Protein AF-A0AAP2DZ33-F1 (afdb_monomer_lite)

pLDDT: mean 81.79, std 7.39, range [41.91, 90.75]

Radius of gyration: 12.71 Å; chains: 1; bounding box: 34×30×32 Å

Secondary structure (DSSP, 8-state):
----EEEEEE-SSSTTEEEEEEES---HHHHHHHHHHHHHTT--EEEEEE-HHHHTSHHHHHHHHHHHHTT-EEEEEESSSPP-THHHHHHHTT-

Foldseek 3Di:
DDDWDWDKDADPVDQLEIEIEIDDDDDLVVLVVVVVVCVVRVRQEYEYEEAQVRCLPPSVLVSLQVCVVVVGHYHYHHPDDHDDDPSVVSNVVSD

Organism: NCBI:txid2782350

Structure (mmCIF, N/CA/C/O backbone):
data_AF-A0AAP2DZ33-F1
#
_entry.id   AF-A0AAP2DZ33-F1
#
loop_
_atom_site.group_PDB
_atom_site.id
_atom_site.type_symbol
_atom_site.label_atom_id
_atom_site.label_alt_id
_atom_site.label_comp_id
_atom_site.label_asym_id
_atom_site.label_entity_id
_atom_site.label_seq_id
_atom_site.pdbx_PDB_ins_code
_atom_site.Cartn_x
_atom_site.Cartn_y
_atom_site.Cartn_z
_atom_site.occupancy
_atom_site.B_iso_or_equiv
_atom_site.auth_seq_id
_atom_site.auth_comp_id
_atom_site.auth_asym_id
_atom_site.auth_atom_id
_atom_site.pdbx_PDB_model_num
ATOM 1 N N . MET A 1 1 ? 22.529 8.588 -8.299 1.00 41.91 1 MET A N 1
ATOM 2 C CA . MET A 1 1 ? 21.876 8.501 -6.976 1.00 41.91 1 MET A CA 1
ATOM 3 C C . MET A 1 1 ? 20.382 8.613 -7.220 1.00 41.91 1 MET A C 1
ATOM 5 O O . MET A 1 1 ? 19.945 9.661 -7.667 1.00 41.91 1 MET A O 1
ATOM 9 N N . THR A 1 2 ? 19.619 7.531 -7.084 1.00 51.88 2 THR A N 1
ATOM 10 C CA . THR A 1 2 ? 18.155 7.581 -7.225 1.00 51.88 2 THR A CA 1
ATOM 11 C C . THR A 1 2 ? 17.564 8.044 -5.903 1.00 51.88 2 THR A C 1
ATOM 13 O O . THR A 1 2 ? 17.532 7.278 -4.943 1.00 51.88 2 THR A O 1
ATOM 16 N N . THR A 1 3 ? 17.171 9.313 -5.840 1.00 56.06 3 THR A N 1
ATOM 17 C CA . THR A 1 3 ? 16.421 9.876 -4.716 1.00 56.06 3 THR A CA 1
ATOM 18 C C . THR A 1 3 ? 15.045 9.222 -4.697 1.00 56.06 3 THR A C 1
ATOM 20 O O . THR A 1 3 ? 14.290 9.365 -5.655 1.00 56.06 3 THR A O 1
ATOM 23 N N . THR A 1 4 ? 14.739 8.471 -3.642 1.00 69.06 4 THR A N 1
ATOM 24 C CA . THR A 1 4 ? 13.384 7.964 -3.421 1.00 69.06 4 THR A CA 1
ATOM 25 C C . THR A 1 4 ? 12.611 8.990 -2.613 1.00 69.06 4 THR A C 1
ATOM 27 O O . THR A 1 4 ? 13.054 9.380 -1.533 1.00 69.06 4 THR A O 1
ATOM 30 N N . THR A 1 5 ? 11.450 9.393 -3.119 1.00 76.75 5 THR A N 1
ATOM 31 C CA . THR A 1 5 ? 10.565 10.343 -2.447 1.00 76.75 5 THR A CA 1
ATOM 32 C C . THR A 1 5 ? 9.323 9.609 -1.967 1.00 76.75 5 THR A C 1
ATOM 34 O O . THR A 1 5 ? 8.586 9.025 -2.760 1.00 76.75 5 THR A O 1
ATOM 37 N N . ILE A 1 6 ? 9.084 9.646 -0.658 1.00 82.00 6 ILE A N 1
ATOM 38 C CA . ILE A 1 6 ? 7.837 9.187 -0.047 1.00 82.00 6 ILE A CA 1
ATOM 39 C C . ILE A 1 6 ? 7.153 10.413 0.538 1.00 82.00 6 ILE A C 1
ATOM 41 O O . ILE A 1 6 ? 7.744 11.150 1.322 1.00 82.00 6 ILE A O 1
ATOM 45 N N . SER A 1 7 ? 5.914 10.655 0.136 1.00 83.75 7 SER A N 1
ATOM 46 C CA . SER A 1 7 ? 5.100 11.756 0.641 1.00 83.75 7 SER A CA 1
ATOM 47 C C . SER A 1 7 ? 3.815 11.200 1.217 1.00 83.75 7 SER A C 1
ATOM 49 O O . SER A 1 7 ? 3.075 10.508 0.525 1.00 83.75 7 SER A O 1
ATOM 51 N N . LEU A 1 8 ? 3.545 11.512 2.479 1.00 86.31 8 LEU A N 1
ATOM 52 C CA . LEU A 1 8 ? 2.305 11.158 3.148 1.00 86.31 8 LEU A CA 1
ATOM 53 C C . LEU A 1 8 ? 1.557 12.445 3.491 1.00 86.31 8 LEU A C 1
ATOM 55 O O . LEU A 1 8 ? 2.109 13.324 4.150 1.00 86.31 8 LEU A O 1
ATOM 59 N N . LYS A 1 9 ? 0.317 12.566 3.022 1.00 88.25 9 LYS A N 1
ATOM 60 C CA . LYS A 1 9 ? -0.521 13.743 3.255 1.00 88.25 9 LYS A CA 1
ATOM 61 C C . LYS A 1 9 ? -1.936 13.306 3.602 1.00 88.25 9 LYS A C 1
ATOM 63 O O . LYS A 1 9 ? -2.486 12.458 2.909 1.00 88.25 9 LYS A O 1
ATOM 68 N N . GLU A 1 10 ? -2.517 13.876 4.648 1.00 88.69 10 GLU A N 1
ATOM 69 C CA . GLU A 1 10 ? -3.938 13.684 4.933 1.00 88.69 10 GLU A CA 1
ATOM 70 C C . GLU A 1 10 ? -4.786 14.393 3.873 1.00 88.69 10 GLU A C 1
ATOM 72 O O . GLU A 1 10 ? -4.445 15.491 3.411 1.00 88.69 10 GLU A O 1
ATOM 77 N N . ASP A 1 11 ? -5.872 13.751 3.461 1.00 86.06 11 ASP A N 1
ATOM 78 C CA . ASP A 1 11 ? -6.859 14.380 2.606 1.00 86.06 11 ASP A CA 1
ATOM 79 C C . ASP A 1 11 ? -7.548 15.515 3.374 1.00 86.06 11 ASP A C 1
ATOM 81 O O . ASP A 1 11 ? -8.063 15.339 4.476 1.00 86.06 11 ASP A O 1
ATOM 85 N N . ALA A 1 12 ? -7.536 16.715 2.794 1.00 83.75 12 ALA A N 1
ATOM 86 C CA . ALA A 1 12 ? -8.068 17.901 3.457 1.00 83.75 12 ALA A CA 1
ATOM 87 C C . ALA A 1 12 ? -9.607 17.920 3.510 1.00 83.75 12 ALA A C 1
ATOM 89 O O . ALA A 1 12 ? -10.177 18.713 4.257 1.00 83.75 12 ALA A O 1
ATOM 90 N N . GLN A 1 13 ? -10.277 17.103 2.692 1.00 83.38 13 GLN A N 1
ATOM 91 C CA . GLN A 1 13 ? -11.733 17.043 2.584 1.00 83.38 13 GLN A CA 1
ATOM 92 C C . GLN A 1 13 ? -12.313 15.890 3.412 1.00 83.38 13 GLN A C 1
ATOM 94 O O . GLN A 1 13 ? -13.438 16.003 3.898 1.00 83.38 13 GLN A O 1
ATOM 99 N N . VAL A 1 14 ? -11.553 14.804 3.592 1.00 82.19 14 VAL A N 1
ATOM 100 C CA . VAL A 1 14 ? -11.986 13.597 4.305 1.00 82.19 14 VAL A CA 1
ATOM 101 C C . VAL A 1 14 ? -11.037 13.289 5.475 1.00 82.19 14 VAL A C 1
ATOM 103 O O . VAL A 1 14 ? -10.002 12.647 5.283 1.00 82.19 14 VAL A O 1
ATOM 106 N N . PRO A 1 15 ? -11.381 13.694 6.713 1.00 81.69 15 PRO A N 1
ATOM 107 C CA . PRO A 1 15 ? -10.550 13.406 7.880 1.00 81.69 15 PRO A CA 1
ATOM 108 C C . PRO A 1 15 ? -10.382 11.894 8.084 1.00 81.69 15 PRO A C 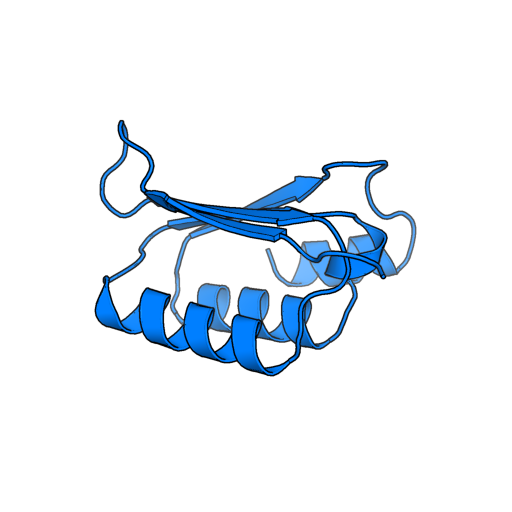1
ATOM 110 O O . PRO A 1 15 ? -11.349 11.129 8.029 1.00 81.69 15 PRO A O 1
ATOM 113 N N . GLY A 1 16 ? -9.144 11.451 8.317 1.00 83.81 16 GLY A N 1
ATOM 114 C CA . GLY A 1 16 ? -8.803 10.030 8.423 1.00 83.81 16 GLY A CA 1
ATOM 115 C C . GLY A 1 16 ? -8.544 9.317 7.089 1.00 83.81 16 GLY A C 1
ATOM 116 O O . GLY A 1 16 ? -8.168 8.137 7.116 1.00 83.81 16 GLY A O 1
ATOM 117 N N . GLN A 1 17 ? -8.683 9.998 5.944 1.00 88.56 17 GLN A N 1
ATOM 118 C CA . GLN A 1 17 ? -8.180 9.527 4.652 1.00 88.56 17 GLN A CA 1
ATOM 119 C C . GLN A 1 17 ? -6.778 10.080 4.396 1.00 88.56 17 GLN A C 1
ATOM 121 O O . GLN A 1 17 ? -6.525 11.268 4.534 1.00 88.56 17 GLN A O 1
ATOM 126 N N . TRP A 1 18 ? -5.849 9.209 4.013 1.00 90.75 18 TRP A N 1
ATOM 127 C CA . TRP A 1 18 ? -4.445 9.558 3.825 1.00 90.75 18 TRP A CA 1
ATOM 128 C C . TRP A 1 18 ? -3.961 9.163 2.440 1.00 90.75 18 TRP A C 1
ATOM 130 O O . TRP A 1 18 ? -4.283 8.088 1.941 1.00 90.75 18 TRP A O 1
ATOM 140 N N . HIS A 1 19 ? -3.170 10.027 1.815 1.00 89.88 19 HIS A N 1
ATOM 141 C CA . HIS A 1 19 ? -2.580 9.828 0.500 1.00 89.88 19 HIS A CA 1
ATOM 142 C C . HIS A 1 19 ? -1.082 9.579 0.654 1.00 89.88 19 HIS A C 1
ATOM 144 O O . HIS A 1 19 ? -0.327 10.464 1.058 1.00 89.88 19 HIS A O 1
ATOM 150 N N . LEU A 1 20 ? -0.654 8.363 0.327 1.00 88.62 20 LEU A N 1
ATOM 151 C CA . LEU A 1 20 ? 0.741 7.949 0.298 1.00 88.62 20 LEU A CA 1
ATOM 152 C C . LEU A 1 20 ? 1.230 7.963 -1.147 1.00 88.62 20 LEU A C 1
ATOM 154 O O . LEU A 1 20 ? 0.779 7.157 -1.948 1.00 88.62 20 LEU A O 1
ATOM 158 N N . ARG A 1 21 ? 2.167 8.840 -1.489 1.00 88.50 21 ARG A N 1
ATOM 159 C CA . ARG A 1 21 ? 2.838 8.857 -2.789 1.00 88.50 21 ARG A CA 1
ATOM 160 C C . ARG A 1 21 ? 4.254 8.322 -2.656 1.00 88.50 21 ARG A C 1
ATOM 162 O O . ARG A 1 21 ? 4.993 8.759 -1.780 1.00 88.50 21 ARG A O 1
ATOM 169 N N . VAL A 1 22 ? 4.617 7.395 -3.534 1.00 86.38 22 VAL A N 1
ATOM 170 C CA . VAL A 1 22 ? 5.943 6.785 -3.590 1.00 86.38 22 VAL A CA 1
ATOM 171 C C . VAL A 1 22 ? 6.504 6.957 -4.990 1.00 86.38 22 VAL A C 1
ATOM 173 O O . VAL A 1 22 ? 5.934 6.468 -5.961 1.00 86.38 22 VAL A O 1
ATOM 176 N N . GLU A 1 23 ? 7.647 7.622 -5.077 1.00 82.50 23 GLU A N 1
ATOM 177 C CA . GLU A 1 23 ? 8.402 7.810 -6.310 1.00 82.50 23 GLU A CA 1
ATOM 178 C C . GLU A 1 23 ? 9.790 7.185 -6.138 1.00 82.50 23 GLU A C 1
ATOM 180 O O . GLU A 1 23 ? 10.580 7.611 -5.295 1.00 82.50 23 GLU A O 1
ATOM 185 N N . GLY A 1 24 ? 10.085 6.147 -6.925 1.00 78.06 24 GLY A N 1
ATOM 186 C CA . GLY A 1 24 ? 11.319 5.364 -6.798 1.00 78.06 24 GLY A CA 1
ATOM 187 C C . GLY A 1 24 ? 11.229 4.243 -5.756 1.00 78.06 24 GLY A C 1
ATOM 188 O O . GLY A 1 24 ? 10.186 4.012 -5.156 1.00 78.06 24 GLY A O 1
ATOM 189 N N . LYS A 1 25 ? 12.323 3.497 -5.565 1.00 74.56 25 LYS A N 1
ATOM 190 C CA . LYS A 1 25 ? 12.344 2.300 -4.710 1.00 74.56 25 LYS A CA 1
ATOM 191 C C . LYS A 1 25 ? 12.532 2.684 -3.235 1.00 74.56 25 LYS A C 1
ATOM 193 O O . LYS A 1 25 ? 13.629 3.128 -2.881 1.00 74.56 25 LYS A O 1
ATOM 198 N N . PRO A 1 26 ? 11.516 2.549 -2.364 1.00 73.00 26 PRO A N 1
ATOM 199 C CA . PRO A 1 26 ? 11.636 2.978 -0.976 1.00 73.00 26 PRO A CA 1
ATOM 200 C C . PRO A 1 26 ? 12.619 2.103 -0.203 1.00 73.00 26 PRO A C 1
ATOM 202 O O . PRO A 1 26 ? 12.729 0.895 -0.436 1.00 73.00 26 PRO A O 1
ATOM 205 N N . ALA A 1 27 ? 13.333 2.724 0.737 1.00 73.12 27 ALA A N 1
ATOM 206 C CA . ALA A 1 27 ? 14.151 1.984 1.684 1.00 73.12 27 ALA A CA 1
ATOM 207 C C . ALA A 1 27 ? 13.249 1.114 2.585 1.00 73.12 27 ALA A C 1
ATOM 209 O O . ALA A 1 27 ? 12.119 1.512 2.888 1.00 73.12 27 ALA A O 1
ATOM 210 N N . PRO A 1 28 ? 13.719 -0.064 3.034 1.00 69.50 28 PRO A N 1
ATOM 211 C CA . PRO A 1 28 ? 12.927 -0.967 3.869 1.00 69.50 28 PRO A CA 1
ATOM 212 C C . PRO A 1 28 ? 12.392 -0.301 5.144 1.00 69.50 28 PRO A C 1
ATOM 214 O O . PRO A 1 28 ? 11.250 -0.547 5.530 1.00 69.50 28 PRO A O 1
ATOM 217 N N . ASP A 1 29 ? 13.196 0.567 5.756 1.00 78.19 29 ASP A N 1
ATOM 218 C CA . ASP A 1 29 ? 12.881 1.241 7.017 1.00 78.19 29 ASP A CA 1
ATOM 219 C C . ASP A 1 29 ? 11.732 2.251 6.891 1.00 78.19 29 ASP A C 1
ATOM 221 O O . ASP A 1 29 ? 10.982 2.470 7.841 1.00 78.19 29 ASP A O 1
ATOM 225 N N . GLU A 1 30 ? 11.538 2.836 5.708 1.00 80.06 30 GLU A N 1
ATOM 226 C CA . GLU A 1 30 ? 10.508 3.853 5.484 1.00 80.06 30 GLU A CA 1
ATOM 227 C C . GLU A 1 30 ? 9.093 3.256 5.494 1.00 80.06 30 GLU A C 1
ATOM 229 O O . GLU A 1 30 ? 8.163 3.850 6.037 1.00 80.06 30 GLU A O 1
ATOM 234 N N . LEU A 1 31 ? 8.923 2.039 4.965 1.00 76.62 31 LEU A N 1
ATOM 235 C CA . LEU A 1 31 ? 7.632 1.339 4.990 1.00 76.62 31 LEU A CA 1
ATOM 236 C C . LEU A 1 31 ? 7.226 0.935 6.415 1.00 76.62 31 LEU A C 1
ATOM 238 O O . LEU A 1 31 ? 6.045 0.990 6.759 1.00 76.62 31 LEU A O 1
ATOM 242 N N . GLY A 1 32 ? 8.197 0.586 7.264 1.00 78.56 32 GLY A N 1
ATOM 243 C CA . GLY A 1 32 ? 7.952 0.321 8.684 1.00 78.56 32 GLY A CA 1
ATOM 244 C C . GLY A 1 32 ? 7.457 1.562 9.429 1.00 78.56 32 GLY A C 1
ATOM 245 O O . GLY A 1 32 ? 6.491 1.482 10.191 1.00 78.5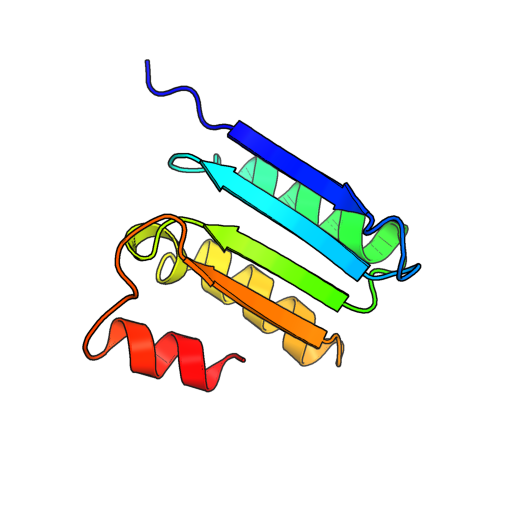6 32 GLY A O 1
ATOM 246 N N . LYS A 1 33 ? 8.052 2.729 9.153 1.00 83.31 33 LYS A N 1
ATOM 247 C CA . LYS A 1 33 ? 7.600 4.011 9.720 1.00 83.31 33 LYS A CA 1
ATOM 248 C C . LYS A 1 33 ? 6.177 4.361 9.289 1.00 83.31 33 LYS A C 1
ATOM 250 O O . LYS A 1 33 ? 5.404 4.839 10.111 1.00 83.31 33 LYS A O 1
ATOM 255 N N . LEU A 1 34 ? 5.802 4.080 8.038 1.00 81.38 34 LEU A N 1
ATOM 256 C CA . LEU A 1 34 ? 4.439 4.309 7.543 1.00 81.38 34 LEU A CA 1
ATOM 257 C C . LEU A 1 34 ? 3.395 3.458 8.275 1.00 81.38 34 LEU A C 1
ATOM 259 O O . LEU A 1 34 ? 2.313 3.955 8.581 1.00 81.38 34 LEU A O 1
ATOM 263 N N . LEU A 1 35 ? 3.715 2.200 8.592 1.00 79.81 35 LEU A N 1
ATOM 264 C CA . LEU A 1 35 ? 2.841 1.343 9.400 1.00 79.81 35 LEU A CA 1
ATOM 265 C C . LEU A 1 35 ? 2.647 1.906 10.811 1.00 79.81 35 LEU A C 1
ATOM 267 O O . LEU A 1 35 ? 1.512 2.007 11.274 1.00 79.81 35 LEU A O 1
ATOM 271 N N . GLN A 1 36 ? 3.736 2.312 11.469 1.00 84.38 36 GLN A N 1
ATOM 272 C CA . GLN A 1 36 ? 3.675 2.920 12.804 1.00 84.38 36 GLN A CA 1
ATOM 273 C C . GLN A 1 36 ? 2.880 4.228 12.792 1.00 84.38 36 GLN A C 1
ATOM 275 O O . GLN A 1 36 ? 2.017 4.436 13.643 1.00 84.38 36 GLN A O 1
ATOM 280 N N . PHE A 1 37 ? 3.112 5.076 11.789 1.00 85.19 37 PHE A N 1
ATOM 281 C CA . PHE A 1 37 ? 2.358 6.308 11.591 1.00 85.19 37 PHE A CA 1
ATOM 282 C C . PHE A 1 37 ? 0.863 6.023 11.427 1.00 85.19 37 PHE A C 1
ATOM 284 O O . PHE A 1 37 ? 0.027 6.642 12.081 1.00 85.19 37 PHE A O 1
ATOM 291 N N . ALA A 1 38 ? 0.510 5.050 10.586 1.00 81.38 38 ALA A N 1
ATOM 292 C CA . ALA A 1 38 ? -0.882 4.726 10.319 1.00 81.38 38 ALA A CA 1
ATOM 293 C C . ALA A 1 38 ? -1.634 4.169 11.535 1.00 81.38 38 ALA A C 1
ATOM 295 O O . ALA A 1 38 ? -2.864 4.271 11.604 1.00 81.38 38 ALA A O 1
ATOM 296 N N . GLU A 1 39 ? -0.908 3.552 12.467 1.00 82.00 39 GLU A N 1
ATOM 297 C CA . GLU A 1 39 ? -1.435 3.097 13.749 1.00 82.00 39 GLU A CA 1
ATOM 298 C C . GLU A 1 39 ? -1.602 4.269 14.727 1.00 82.00 39 GLU A C 1
ATOM 300 O O . GLU A 1 39 ? -2.681 4.426 15.294 1.00 82.00 39 GLU A O 1
ATOM 305 N N . ALA A 1 40 ? -0.595 5.140 14.842 1.00 85.12 40 ALA A N 1
ATOM 306 C CA . ALA A 1 40 ? -0.616 6.296 15.740 1.00 85.12 40 ALA A CA 1
ATOM 307 C C . ALA A 1 40 ? -1.664 7.358 15.356 1.00 85.12 40 ALA A C 1
ATOM 309 O O . ALA A 1 40 ? -2.276 7.964 16.231 1.00 85.12 40 ALA A O 1
ATOM 310 N N . HIS A 1 41 ? -1.894 7.567 14.056 1.00 82.06 41 HIS A N 1
ATOM 311 C CA . HIS A 1 41 ? -2.802 8.598 13.536 1.00 82.06 41 HIS A CA 1
ATOM 312 C C . HIS A 1 41 ? -4.218 8.089 13.233 1.00 82.06 41 HIS A C 1
ATOM 314 O O . HIS A 1 41 ? -5.036 8.832 12.698 1.00 82.06 41 HIS A O 1
ATOM 320 N N . GLY A 1 42 ? -4.529 6.825 13.546 1.00 80.94 42 GLY A N 1
ATOM 321 C CA . GLY A 1 42 ? -5.881 6.291 13.363 1.00 80.94 42 GLY A CA 1
ATOM 322 C C . GLY A 1 42 ? -6.361 6.300 11.907 1.00 80.94 42 GLY A C 1
ATOM 323 O O . GLY A 1 42 ? -7.544 6.512 11.658 1.00 80.94 42 GLY A O 1
ATOM 324 N N . VAL A 1 43 ? -5.460 6.072 10.941 1.00 84.56 43 VAL A N 1
ATOM 325 C CA . VAL A 1 43 ? -5.784 6.109 9.501 1.00 84.56 43 VAL A CA 1
ATOM 326 C C . VAL A 1 43 ? -6.944 5.158 9.210 1.00 84.56 43 VAL A C 1
ATOM 328 O O . VAL A 1 43 ? -6.808 3.960 9.457 1.00 84.56 43 VAL A O 1
ATOM 331 N N . GLN A 1 44 ? -8.056 5.670 8.684 1.00 85.38 44 GLN A N 1
ATOM 332 C CA . GLN A 1 44 ? -9.242 4.876 8.339 1.00 85.38 44 GLN A CA 1
ATOM 333 C C . GLN A 1 44 ? -9.221 4.447 6.870 1.00 85.38 44 GLN A C 1
ATOM 335 O O . GLN A 1 44 ? -9.653 3.343 6.536 1.00 85.38 44 GLN A O 1
ATOM 340 N N . SER A 1 45 ? -8.669 5.301 6.005 1.00 87.50 45 SER A N 1
ATOM 341 C CA . SER A 1 45 ? -8.511 5.041 4.578 1.00 87.50 45 SER A CA 1
ATOM 342 C C . SER A 1 45 ? -7.120 5.445 4.100 1.00 87.50 45 SER A C 1
ATOM 344 O O . SER A 1 45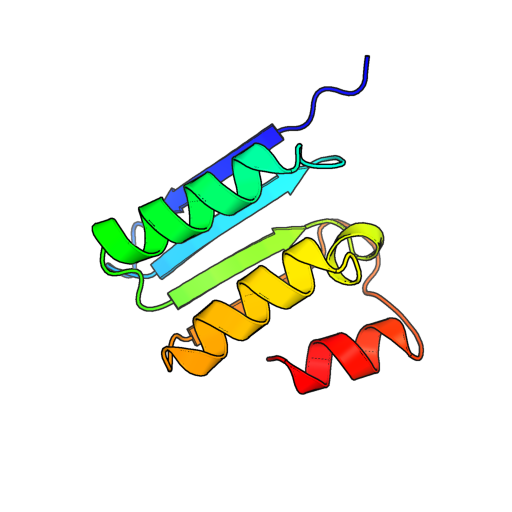 ? -6.645 6.524 4.442 1.00 87.50 45 SER A O 1
ATOM 346 N N . LEU A 1 46 ? -6.480 4.620 3.272 1.00 88.75 46 LEU A N 1
ATOM 347 C CA . LEU A 1 46 ? -5.189 4.930 2.655 1.00 88.75 46 LEU A CA 1
ATOM 348 C C . LEU A 1 46 ? -5.265 4.788 1.128 1.00 88.75 46 LEU A C 1
ATOM 350 O O . LEU A 1 46 ? -5.472 3.691 0.611 1.00 88.75 46 LEU A O 1
ATOM 354 N N . ALA A 1 47 ? -5.050 5.888 0.409 1.00 89.50 47 ALA A N 1
ATOM 355 C CA . ALA A 1 47 ? -4.845 5.898 -1.034 1.00 89.50 47 ALA A CA 1
ATOM 356 C C . ALA A 1 47 ? -3.343 5.905 -1.338 1.00 89.50 47 ALA A C 1
ATOM 358 O O . ALA A 1 47 ? -2.628 6.832 -0.958 1.00 89.50 47 ALA A O 1
ATOM 359 N N . VAL A 1 48 ? -2.848 4.871 -2.011 1.00 88.94 48 VAL A N 1
ATOM 360 C CA . VAL A 1 48 ? -1.428 4.709 -2.320 1.00 88.94 48 VAL A CA 1
ATOM 361 C C . VAL A 1 48 ? -1.186 4.949 -3.804 1.00 88.94 48 VAL A C 1
ATOM 363 O O . VAL A 1 48 ? -1.704 4.226 -4.649 1.00 88.94 48 VAL A O 1
ATOM 366 N N . TYR A 1 49 ? -0.373 5.953 -4.108 1.00 89.19 49 TYR A N 1
ATOM 367 C CA . TYR A 1 49 ? 0.097 6.325 -5.433 1.00 89.19 49 TYR A CA 1
ATOM 368 C C . TYR A 1 49 ? 1.515 5.803 -5.605 1.00 89.19 49 TYR A C 1
ATOM 370 O O . TYR A 1 49 ? 2.444 6.341 -5.001 1.00 89.19 49 TYR A O 1
ATOM 378 N N . LEU A 1 50 ? 1.691 4.759 -6.405 1.00 87.75 50 LEU A N 1
ATOM 379 C CA . LEU A 1 50 ? 3.015 4.209 -6.658 1.00 87.75 50 LEU A CA 1
ATOM 380 C C . LEU A 1 50 ? 3.146 3.629 -8.069 1.00 87.75 50 LEU A C 1
ATOM 382 O O . LEU A 1 50 ? 2.137 3.315 -8.710 1.00 87.75 50 LEU A O 1
ATOM 386 N N . PRO A 1 51 ? 4.388 3.428 -8.535 1.00 86.25 51 PRO A N 1
ATOM 387 C CA . PRO A 1 51 ? 4.630 2.694 -9.751 1.00 86.25 51 PRO A CA 1
ATOM 388 C C . PRO A 1 51 ? 4.133 1.248 -9.676 1.00 86.25 51 PRO A C 1
ATOM 390 O O . PRO A 1 51 ? 4.328 0.568 -8.665 1.00 86.25 51 PRO A O 1
ATOM 393 N N . ALA A 1 52 ? 3.563 0.732 -10.762 1.00 83.62 52 ALA A N 1
ATOM 394 C CA . ALA A 1 52 ? 3.049 -0.635 -10.829 1.00 83.62 52 ALA A CA 1
ATOM 395 C C . ALA A 1 52 ? 4.120 -1.687 -10.526 1.00 83.62 52 ALA A C 1
ATOM 397 O O . ALA A 1 52 ? 3.850 -2.672 -9.837 1.00 83.62 52 ALA A O 1
ATOM 398 N N . ALA A 1 53 ? 5.351 -1.437 -10.977 1.00 80.62 53 ALA A N 1
ATOM 399 C CA . ALA A 1 53 ? 6.502 -2.292 -10.707 1.00 80.62 53 ALA A CA 1
ATOM 400 C C . ALA A 1 53 ? 6.811 -2.441 -9.204 1.00 80.62 53 ALA A C 1
ATOM 402 O O . ALA A 1 53 ? 7.340 -3.472 -8.790 1.00 80.62 53 ALA A O 1
ATOM 403 N N . LEU A 1 54 ? 6.472 -1.439 -8.383 1.00 80.06 54 LEU A N 1
ATOM 404 C CA . LEU A 1 54 ? 6.718 -1.462 -6.939 1.00 80.06 54 LEU A CA 1
ATOM 405 C C . LEU A 1 54 ? 5.562 -2.094 -6.158 1.00 80.06 54 LEU A C 1
ATOM 407 O O . LEU A 1 54 ? 5.777 -2.627 -5.074 1.00 80.06 54 LEU A O 1
ATOM 411 N N . ALA A 1 55 ? 4.338 -2.095 -6.688 1.00 78.19 55 ALA A N 1
ATOM 412 C CA . ALA A 1 55 ? 3.186 -2.606 -5.941 1.00 78.19 55 ALA A CA 1
ATOM 413 C C . ALA A 1 55 ? 3.221 -4.113 -5.733 1.00 78.19 55 ALA A C 1
ATOM 415 O O . ALA A 1 55 ? 2.723 -4.611 -4.726 1.00 78.19 55 ALA A O 1
ATOM 416 N N . THR A 1 56 ? 3.866 -4.837 -6.642 1.00 76.88 56 THR A N 1
ATOM 417 C CA . THR A 1 56 ? 4.137 -6.264 -6.471 1.00 76.88 56 THR A CA 1
ATOM 418 C C . THR A 1 56 ? 5.313 -6.562 -5.553 1.00 76.88 56 THR A C 1
ATOM 420 O O . THR A 1 56 ? 5.568 -7.732 -5.266 1.00 76.88 56 THR A O 1
ATOM 423 N N . GLU A 1 57 ? 6.060 -5.555 -5.089 1.00 82.25 57 GLU A N 1
ATOM 424 C CA . GLU A 1 57 ? 7.096 -5.813 -4.099 1.00 82.25 57 GLU A CA 1
ATOM 425 C C . GLU A 1 57 ? 6.459 -6.287 -2.793 1.00 82.25 57 GLU A C 1
ATOM 427 O O . GLU A 1 57 ? 5.498 -5.708 -2.282 1.00 82.25 57 GLU A O 1
ATOM 432 N N . PHE A 1 58 ? 7.052 -7.332 -2.217 1.00 75.81 58 PHE A N 1
ATOM 433 C CA . PHE A 1 58 ? 6.570 -7.992 -1.006 1.00 75.81 58 PHE A CA 1
ATOM 434 C C . PHE A 1 58 ? 6.229 -7.011 0.125 1.00 75.81 58 PHE A C 1
ATOM 436 O O . PHE A 1 58 ? 5.230 -7.180 0.815 1.00 75.81 58 PHE A O 1
ATOM 443 N N . ARG A 1 59 ? 7.019 -5.945 0.289 1.00 77.69 59 ARG A N 1
ATOM 444 C CA . ARG A 1 59 ? 6.812 -4.953 1.351 1.00 77.69 59 ARG A CA 1
ATOM 445 C C . ARG A 1 59 ? 5.561 -4.097 1.132 1.00 77.69 59 ARG A C 1
ATOM 447 O O . ARG A 1 59 ? 4.872 -3.784 2.099 1.00 77.69 59 ARG A O 1
ATOM 454 N N . PHE A 1 60 ? 5.240 -3.754 -0.118 1.00 82.06 60 PHE A N 1
ATOM 455 C CA . PHE A 1 60 ? 3.977 -3.087 -0.436 1.00 82.06 60 PHE A CA 1
ATOM 456 C C . PHE A 1 60 ? 2.815 -4.037 -0.202 1.00 82.06 60 PHE A C 1
ATOM 458 O O . PHE A 1 60 ? 1.891 -3.688 0.517 1.00 82.06 60 PHE A O 1
ATOM 465 N N . VAL A 1 61 ? 2.907 -5.276 -0.680 1.00 83.56 61 VAL A N 1
ATOM 466 C CA . VAL A 1 61 ? 1.901 -6.310 -0.399 1.00 83.56 61 VAL A CA 1
ATOM 467 C C . VAL A 1 61 ? 1.654 -6.482 1.109 1.00 83.56 61 VAL A C 1
ATOM 469 O O . VAL A 1 61 ? 0.503 -6.582 1.530 1.00 83.56 61 VAL A O 1
ATOM 472 N N . GLN A 1 62 ? 2.701 -6.445 1.941 1.00 84.31 62 GLN A N 1
ATOM 473 C CA . GLN A 1 62 ? 2.571 -6.481 3.402 1.00 84.31 62 GLN A CA 1
ATOM 474 C C . GLN A 1 62 ? 1.850 -5.256 3.970 1.00 84.31 62 GLN A C 1
ATOM 476 O O . GLN A 1 62 ? 0.974 -5.421 4.820 1.00 84.31 62 GLN A O 1
ATOM 481 N N . LEU A 1 63 ? 2.192 -4.050 3.501 1.00 83.81 63 LEU A N 1
ATOM 482 C CA . LEU A 1 63 ? 1.500 -2.815 3.872 1.00 83.81 63 LEU A CA 1
ATOM 483 C C . LEU A 1 63 ? 0.005 -2.945 3.552 1.00 83.81 63 LEU A C 1
ATOM 485 O O . LEU A 1 63 ? -0.832 -2.846 4.443 1.00 83.81 63 LEU A O 1
ATOM 489 N N . LEU A 1 64 ? -0.326 -3.256 2.299 1.00 86.12 64 LEU A N 1
ATOM 490 C CA . LEU A 1 64 ? -1.703 -3.396 1.829 1.00 86.12 64 LEU A CA 1
ATOM 491 C C . LEU A 1 64 ? -2.472 -4.465 2.629 1.00 86.12 64 LEU A C 1
ATOM 493 O O . LEU A 1 64 ? -3.587 -4.226 3.095 1.00 86.12 64 LEU A O 1
ATOM 497 N N . GLY A 1 65 ? -1.839 -5.616 2.877 1.00 86.25 65 GLY A N 1
ATOM 498 C CA . GLY A 1 65 ? -2.402 -6.690 3.691 1.00 86.25 65 GLY A CA 1
ATOM 499 C C . GLY A 1 65 ? -2.641 -6.295 5.152 1.00 86.25 65 GLY A C 1
ATOM 500 O O . GLY A 1 65 ? -3.631 -6.728 5.744 1.00 86.25 65 GLY A O 1
ATOM 501 N N . TYR A 1 66 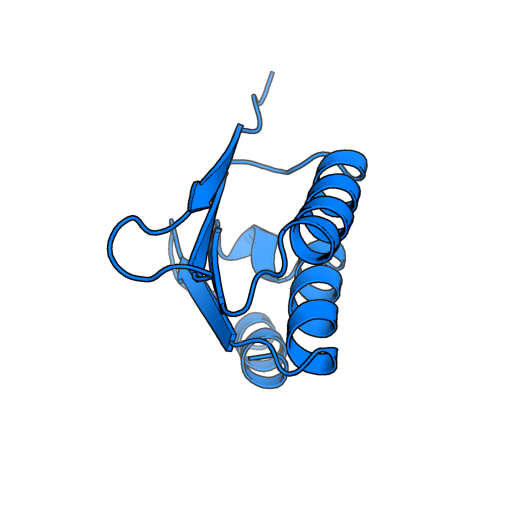? -1.782 -5.457 5.742 1.00 85.44 66 TYR A N 1
ATOM 502 C CA . TYR A 1 66 ? -1.989 -4.920 7.090 1.00 85.44 66 TYR A CA 1
ATOM 503 C C . TYR A 1 66 ? -3.235 -4.026 7.150 1.00 85.44 66 TYR A C 1
ATOM 505 O O . TYR A 1 66 ? -4.082 -4.226 8.022 1.00 85.44 66 TYR A O 1
ATOM 513 N N . PHE A 1 67 ? -3.393 -3.092 6.205 1.00 85.19 67 PHE A N 1
ATOM 514 C CA . PHE A 1 67 ? -4.565 -2.209 6.154 1.00 85.19 67 PHE A CA 1
ATOM 515 C C . PHE A 1 67 ? -5.863 -3.002 5.970 1.00 85.19 67 PHE A C 1
ATOM 517 O O . PHE A 1 67 ? -6.809 -2.800 6.734 1.00 85.19 67 PHE A O 1
ATOM 524 N N . ARG A 1 68 ? -5.873 -3.989 5.064 1.00 85.69 68 ARG A N 1
ATOM 525 C CA . ARG A 1 68 ? -7.020 -4.892 4.887 1.00 85.69 68 ARG A CA 1
ATOM 526 C C . ARG A 1 68 ? -7.359 -5.676 6.153 1.00 85.69 68 ARG A C 1
ATOM 528 O O . ARG A 1 68 ? -8.523 -5.736 6.534 1.00 85.69 68 ARG A O 1
ATOM 535 N N . LYS A 1 69 ? -6.366 -6.251 6.844 1.00 86.69 69 LYS A N 1
ATOM 536 C CA . LYS A 1 69 ? -6.593 -6.976 8.112 1.00 86.69 69 LYS A CA 1
ATOM 537 C C . LYS A 1 69 ? -7.177 -6.090 9.210 1.00 86.69 69 LYS A C 1
ATOM 539 O O . LYS A 1 69 ? -7.898 -6.586 10.068 1.00 86.69 69 LYS A O 1
ATOM 544 N N . LYS A 1 70 ? -6.866 -4.794 9.192 1.00 84.44 70 LYS A N 1
ATOM 545 C CA . LYS A 1 70 ? -7.415 -3.804 10.126 1.00 84.44 70 LYS A CA 1
ATOM 546 C C . LYS A 1 70 ? -8.802 -3.290 9.711 1.00 84.44 70 LYS A C 1
ATOM 548 O O . LYS A 1 70 ? -9.331 -2.427 10.399 1.00 84.44 70 LYS A O 1
ATOM 553 N N . GLY A 1 71 ? -9.379 -3.791 8.613 1.00 83.81 71 GLY A N 1
ATOM 554 C CA . GLY A 1 71 ? -10.670 -3.334 8.089 1.00 83.81 71 GLY A CA 1
ATOM 555 C C . GLY A 1 71 ? -10.631 -1.914 7.520 1.00 83.81 71 GLY A C 1
ATOM 556 O O . GLY A 1 71 ? -11.670 -1.273 7.413 1.00 83.81 71 GLY A O 1
ATOM 557 N N . LYS A 1 72 ? -9.437 -1.405 7.195 1.00 85.06 72 LYS A N 1
ATOM 558 C CA . LYS A 1 72 ? -9.240 -0.051 6.671 1.00 85.06 72 LYS A CA 1
ATOM 559 C C . LYS A 1 72 ? -9.475 -0.038 5.164 1.00 85.06 72 LYS A C 1
ATOM 561 O O . LYS A 1 72 ? -9.100 -0.985 4.471 1.00 85.06 72 LYS A O 1
ATOM 566 N N . ALA A 1 73 ? -10.047 1.051 4.659 1.00 85.69 73 ALA A N 1
ATOM 567 C CA . ALA A 1 73 ? -10.213 1.236 3.225 1.00 85.69 73 ALA A CA 1
ATOM 568 C C . ALA A 1 73 ? -8.845 1.458 2.565 1.00 85.69 73 ALA A C 1
ATOM 570 O O . ALA A 1 73 ? -7.996 2.194 3.073 1.00 85.69 73 ALA A O 1
ATOM 571 N N . LEU A 1 74 ? -8.623 0.805 1.431 1.00 87.38 74 LEU A N 1
ATOM 572 C CA . LEU A 1 74 ? -7.370 0.876 0.699 1.00 87.38 74 LEU A CA 1
ATOM 573 C C . LEU A 1 74 ? -7.670 1.167 -0.767 1.00 87.38 74 LEU A C 1
ATOM 575 O O . LEU A 1 74 ? -8.514 0.519 -1.377 1.00 87.38 74 LEU A O 1
ATOM 579 N N . SER A 1 75 ? -6.982 2.146 -1.339 1.00 87.12 75 SER A N 1
ATOM 580 C CA . SER A 1 75 ? -7.081 2.473 -2.761 1.00 87.12 75 SER A CA 1
ATOM 581 C C . SER A 1 75 ? -5.691 2.486 -3.373 1.00 87.12 75 SER A C 1
ATOM 583 O O . SER A 1 75 ? -4.758 3.030 -2.791 1.00 87.12 75 SER A O 1
ATOM 585 N N . LEU A 1 76 ? -5.540 1.863 -4.539 1.00 87.19 76 LEU A N 1
ATOM 586 C CA . LEU A 1 76 ? -4.282 1.817 -5.277 1.00 87.19 76 LEU A CA 1
ATOM 587 C C . LEU A 1 76 ? -4.398 2.664 -6.539 1.00 87.19 76 LEU A C 1
ATOM 589 O O . LEU A 1 76 ? -5.318 2.486 -7.335 1.00 87.19 76 LEU A O 1
ATOM 593 N N . HIS A 1 77 ? -3.432 3.553 -6.727 1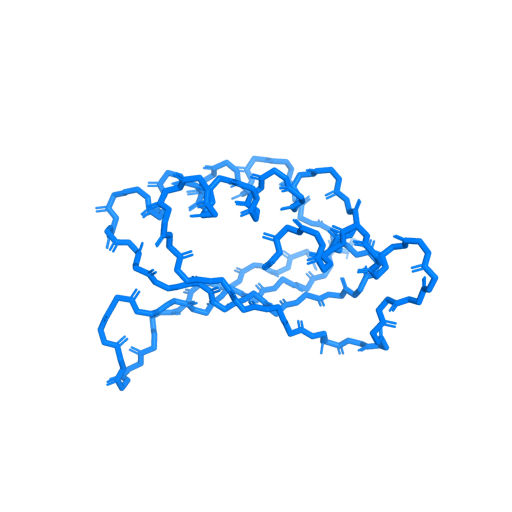.00 88.44 77 HIS A N 1
ATOM 594 C CA . HIS A 1 77 ? -3.325 4.434 -7.876 1.00 88.44 77 HIS A CA 1
ATOM 595 C C . HIS A 1 77 ? -1.951 4.266 -8.520 1.00 88.44 77 HIS A C 1
ATOM 597 O O . HIS A 1 77 ? -0.913 4.344 -7.862 1.00 88.44 77 HIS A O 1
ATOM 603 N N . TRP A 1 78 ? -1.951 4.050 -9.830 1.00 87.19 78 TRP A N 1
ATOM 604 C CA . TRP A 1 78 ? -0.735 3.861 -10.612 1.00 87.19 78 TRP A CA 1
ATOM 605 C C . TRP A 1 78 ? -0.185 5.215 -11.043 1.00 87.19 78 TRP A C 1
ATOM 607 O O . TRP A 1 78 ? 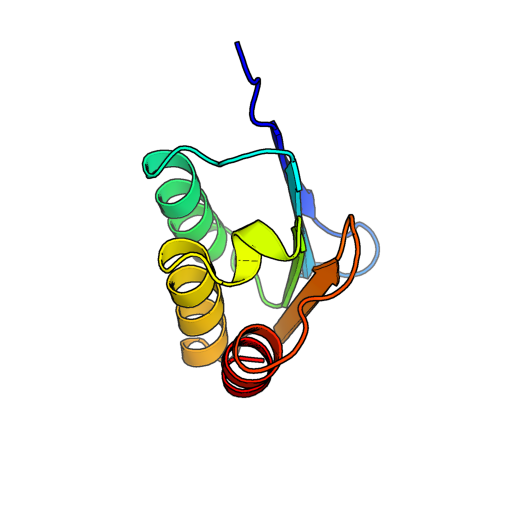-0.908 6.015 -11.634 1.00 87.19 78 TRP A O 1
ATOM 617 N N . THR A 1 79 ? 1.088 5.481 -10.750 1.00 84.62 79 THR A N 1
ATOM 618 C CA . THR A 1 79 ? 1.786 6.654 -11.309 1.00 84.62 79 THR A CA 1
ATOM 619 C C . THR A 1 79 ? 2.303 6.397 -12.726 1.00 84.62 79 THR A C 1
ATOM 621 O O . THR A 1 79 ? 2.643 7.341 -13.432 1.00 84.62 79 THR A O 1
ATOM 624 N N . ASP A 1 80 ? 2.369 5.128 -13.138 1.00 84.56 80 ASP A N 1
ATOM 625 C CA . ASP A 1 80 ? 2.731 4.682 -14.484 1.00 84.56 80 ASP A CA 1
ATOM 626 C C . ASP A 1 80 ? 1.688 3.693 -15.045 1.00 84.56 80 ASP A C 1
ATOM 628 O O . ASP A 1 80 ? 0.518 3.716 -14.655 1.00 84.56 80 ASP A O 1
ATOM 632 N N . ALA A 1 81 ? 2.083 2.849 -16.001 1.00 83.38 81 ALA A N 1
ATOM 633 C CA . ALA A 1 81 ? 1.185 1.867 -16.585 1.00 83.38 81 ALA A CA 1
ATOM 634 C C . ALA A 1 81 ? 0.703 0.875 -15.509 1.00 83.38 81 ALA A C 1
ATOM 636 O O . ALA A 1 81 ? 1.519 0.349 -14.760 1.00 83.38 81 ALA A O 1
ATOM 637 N N . PRO A 1 82 ? -0.602 0.559 -15.439 1.00 82.56 82 PRO A N 1
ATOM 638 C CA . PRO A 1 82 ? -1.115 -0.396 -14.462 1.00 82.56 82 PRO A CA 1
ATOM 639 C C . PRO A 1 82 ? -0.437 -1.770 -14.612 1.00 82.56 82 PRO A C 1
ATOM 641 O O . PRO A 1 82 ? -0.108 -2.171 -15.739 1.00 82.56 82 PRO A O 1
ATOM 644 N N . PRO A 1 83 ? -0.265 -2.528 -13.510 1.00 82.62 83 PRO A N 1
ATOM 645 C CA . PRO A 1 83 ? 0.310 -3.862 -13.571 1.00 82.62 83 PRO A CA 1
ATOM 646 C C . PRO A 1 83 ? -0.577 -4.759 -14.435 1.00 82.62 83 PRO A C 1
ATOM 648 O O . PRO A 1 83 ? -1.803 -4.637 -14.440 1.00 82.62 83 PRO A O 1
ATOM 651 N N . LYS A 1 84 ? 0.046 -5.674 -15.179 1.00 82.69 84 LYS A N 1
ATOM 652 C CA . LYS A 1 84 ? -0.639 -6.628 -16.062 1.00 82.69 84 LYS A CA 1
ATOM 653 C C . LYS A 1 84 ? -0.324 -8.062 -15.649 1.00 82.69 84 LYS A C 1
ATOM 655 O O . LYS A 1 84 ? 0.711 -8.335 -15.043 1.00 82.69 84 LYS A O 1
ATOM 660 N N . GLY A 1 85 ? -1.216 -8.985 -16.005 1.00 83.81 85 GLY A N 1
ATOM 661 C CA . GLY A 1 85 ? -1.039 -10.414 -15.745 1.00 83.81 85 GLY A CA 1
ATOM 662 C C . GLY A 1 85 ? -1.069 -10.756 -14.245 1.00 83.81 85 GLY A C 1
ATOM 663 O O . GLY A 1 85 ? -1.869 -10.170 -13.514 1.00 83.81 85 GLY A O 1
ATOM 664 N N . PRO A 1 86 ? -0.219 -11.683 -13.762 1.00 81.06 86 PRO A N 1
ATOM 665 C CA . PRO A 1 86 ? -0.323 -12.230 -12.404 1.00 81.06 86 PRO A CA 1
ATOM 666 C C . PRO A 1 86 ? -0.118 -11.176 -11.307 1.00 81.06 86 PRO A C 1
ATOM 668 O O . PRO A 1 86 ? -0.720 -11.268 -10.241 1.00 81.06 86 PRO A O 1
ATOM 671 N N . ALA A 1 87 ? 0.672 -10.138 -11.590 1.00 76.56 87 ALA A N 1
ATOM 672 C CA . ALA A 1 87 ? 0.855 -8.976 -10.727 1.00 76.56 87 ALA A CA 1
ATOM 673 C C . ALA A 1 87 ? -0.479 -8.303 -10.361 1.00 76.56 87 ALA A C 1
ATOM 675 O O . ALA A 1 87 ? -0.752 -8.040 -9.190 1.00 76.56 87 ALA A O 1
ATOM 676 N N . ALA A 1 88 ? -1.327 -8.066 -11.365 1.00 80.69 88 ALA A N 1
ATOM 677 C CA . ALA A 1 88 ? -2.633 -7.449 -11.172 1.00 80.69 88 ALA A CA 1
ATOM 678 C C . ALA A 1 88 ? -3.562 -8.351 -10.353 1.00 80.69 88 ALA A C 1
ATOM 680 O O . ALA A 1 88 ? -4.252 -7.864 -9.464 1.00 80.69 88 ALA A O 1
ATOM 681 N N . THR A 1 89 ? -3.538 -9.664 -10.603 1.00 83.06 89 THR A N 1
ATOM 682 C CA . THR A 1 89 ? -4.349 -10.647 -9.870 1.00 83.06 89 THR A CA 1
ATOM 683 C C . THR A 1 89 ? -3.992 -10.696 -8.385 1.00 83.06 89 THR A C 1
ATOM 685 O O . THR A 1 89 ? -4.885 -10.712 -7.538 1.00 83.06 89 THR A O 1
ATOM 688 N N . VAL A 1 90 ? -2.697 -10.674 -8.051 1.00 81.12 90 VAL A N 1
ATOM 689 C CA . VAL A 1 90 ? -2.237 -10.623 -6.654 1.00 81.12 90 VAL A CA 1
ATOM 690 C C . VAL A 1 90 ? -2.735 -9.351 -5.977 1.00 81.12 90 VAL A C 1
ATOM 692 O O . VAL A 1 90 ? -3.314 -9.423 -4.898 1.00 81.12 90 VAL A O 1
ATOM 695 N N . LEU A 1 91 ? -2.571 -8.199 -6.627 1.00 80.56 91 LEU A N 1
ATOM 696 C CA . LEU A 1 91 ? -3.007 -6.918 -6.077 1.00 80.56 91 LEU A CA 1
ATOM 697 C C . LEU A 1 91 ? -4.520 -6.873 -5.864 1.00 80.56 91 LEU A C 1
ATOM 699 O O . LEU A 1 91 ? -4.954 -6.537 -4.769 1.00 80.56 91 LEU A O 1
ATOM 703 N N . GLN A 1 92 ? -5.309 -7.305 -6.850 1.00 78.00 92 GLN A N 1
ATOM 704 C CA . GLN A 1 92 ? -6.770 -7.399 -6.745 1.00 78.00 92 GLN A CA 1
ATOM 705 C C . GLN A 1 92 ? -7.246 -8.353 -5.647 1.00 78.00 92 GLN A C 1
ATOM 707 O O . GLN A 1 92 ? -8.338 -8.182 -5.126 1.00 78.00 92 GLN A O 1
ATOM 712 N N . SER A 1 93 ? -6.440 -9.347 -5.274 1.00 79.44 93 SER A N 1
ATOM 713 C CA . SER A 1 93 ? -6.773 -10.249 -4.167 1.00 79.44 93 SER A CA 1
ATOM 714 C C . SER A 1 93 ? -6.545 -9.606 -2.791 1.00 79.44 93 SER A C 1
ATOM 716 O O . SER A 1 93 ? -6.992 -10.156 -1.784 1.00 79.44 93 SER A O 1
ATOM 718 N N . ILE A 1 94 ? -5.824 -8.477 -2.736 1.00 77.38 94 ILE A N 1
ATOM 719 C CA . ILE A 1 94 ? -5.469 -7.752 -1.509 1.00 77.38 94 ILE A CA 1
ATOM 720 C C . ILE A 1 94 ? -6.336 -6.508 -1.307 1.00 77.38 94 ILE A C 1
ATOM 722 O O . ILE A 1 94 ? -6.619 -6.187 -0.157 1.00 77.38 94 ILE A O 1
ATOM 726 N N . ILE A 1 95 ? -6.800 -5.835 -2.359 1.00 71.19 95 ILE A N 1
ATOM 727 C CA . ILE A 1 95 ? -7.804 -4.755 -2.243 1.00 71.19 95 ILE A CA 1
ATOM 728 C C . ILE A 1 95 ? -9.237 -5.279 -2.161 1.00 71.19 95 ILE A C 1
ATOM 730 O O . ILE A 1 95 ? -9.478 -6.443 -2.556 1.00 71.19 95 ILE A O 1
#

Sequence (95 aa):
MTTTTISLKEDAQVPGQWHLRVEGKPAPDELGKLLQFAEAHGVQSLAVYLPAALATEFRFVQLLGYFRKKGKALSLHWTDAPPKGPAATVLQSII